Protein AF-A0A699UNW9-F1 (afdb_monomer_lite)

InterPro domains:
  IPR021109 Aspartic peptidase domain superfamily [G3DSA:2.40.70.10] (5-86)

Foldseek 3Di:
DDDDDDDPVRVCVVVVHDPPDDPDPPFDWDWDDAPPDDTDTATDDPPDPDGDDPVVVCVSSVHDDFAWDPDWDQDPVRDIDTDTHD

Structure (mmCIF, N/CA/C/O backbone):
data_AF-A0A699UNW9-F1
#
_entry.id   AF-A0A699UNW9-F1
#
loop_
_atom_site.group_PDB
_atom_site.id
_atom_site.type_symbol
_atom_site.label_atom_id
_atom_site.label_alt_id
_atom_site.label_comp_id
_atom_site.label_asym_id
_atom_site.label_entity_id
_atom_site.label_seq_id
_atom_site.pdbx_PDB_ins_code
_atom_site.Cartn_x
_atom_site.Cartn_y
_atom_site.Cartn_z
_atom_site.occupancy
_atom_site.B_iso_or_equiv
_atom_site.auth_seq_id
_atom_site.auth_comp_id
_atom_site.auth_asym_id
_atom_site.auth_atom_id
_atom_site.pdbx_PDB_model_num
ATOM 1 N N . MET A 1 1 ? -45.970 20.499 -25.030 1.00 47.19 1 MET A N 1
ATOM 2 C CA . MET A 1 1 ? -45.647 20.093 -23.644 1.00 47.19 1 MET A CA 1
ATOM 3 C C . MET A 1 1 ? -44.662 18.942 -23.707 1.00 47.19 1 MET A C 1
ATOM 5 O O . MET A 1 1 ? -45.028 17.858 -24.142 1.00 47.19 1 MET A O 1
ATOM 9 N N . THR A 1 2 ? -43.405 19.199 -23.371 1.00 49.72 2 THR A N 1
ATOM 10 C CA . THR A 1 2 ? -42.308 18.230 -23.459 1.00 49.72 2 THR A CA 1
ATOM 11 C C . THR A 1 2 ? -42.346 17.340 -22.217 1.00 49.72 2 THR A C 1
ATOM 13 O O . THR A 1 2 ? -42.142 17.820 -21.106 1.00 49.72 2 THR A O 1
ATOM 16 N N . ARG A 1 3 ? -42.681 16.055 -22.380 1.00 61.19 3 ARG A N 1
ATOM 17 C CA . ARG A 1 3 ? -42.602 15.061 -21.301 1.00 61.19 3 ARG A CA 1
ATOM 18 C C . ARG A 1 3 ? -41.156 14.599 -21.189 1.00 61.19 3 ARG A C 1
ATOM 20 O O . ARG A 1 3 ? -40.750 13.689 -21.902 1.00 61.19 3 ARG A O 1
ATOM 27 N N . THR A 1 4 ? -40.379 15.250 -20.333 1.00 67.62 4 THR A N 1
ATOM 28 C CA . THR A 1 4 ? -39.031 14.781 -20.008 1.00 67.62 4 THR A CA 1
ATOM 29 C C . THR A 1 4 ? -39.161 13.508 -19.166 1.00 67.62 4 THR A C 1
ATOM 31 O O . THR A 1 4 ? -39.782 13.564 -18.102 1.00 67.62 4 THR A O 1
ATOM 34 N N . PRO A 1 5 ? -38.645 12.352 -19.614 1.00 66.62 5 PRO A N 1
ATOM 35 C CA . PRO A 1 5 ? -38.666 11.141 -18.807 1.00 66.62 5 PRO A CA 1
ATOM 36 C C . PRO A 1 5 ? -37.751 11.345 -17.593 1.00 66.62 5 PRO A C 1
ATOM 38 O O . PRO A 1 5 ? -36.565 11.637 -17.733 1.00 66.62 5 PRO A O 1
ATOM 41 N N . MET A 1 6 ? -38.322 11.256 -16.393 1.00 66.06 6 MET A N 1
ATOM 42 C CA . MET A 1 6 ? -37.578 11.370 -15.139 1.00 66.06 6 MET A CA 1
ATOM 43 C C . MET A 1 6 ? -36.834 10.064 -14.864 1.00 66.06 6 MET A C 1
ATOM 45 O O . MET A 1 6 ? -37.429 8.991 -14.950 1.00 66.06 6 MET A O 1
ATOM 49 N N . ASN A 1 7 ? -35.552 10.151 -14.497 1.00 73.62 7 ASN A N 1
ATOM 50 C CA . ASN A 1 7 ? -34.823 8.974 -14.030 1.00 73.62 7 ASN A CA 1
ATOM 51 C C . ASN A 1 7 ? -35.339 8.534 -12.639 1.00 73.62 7 ASN A C 1
ATOM 53 O O . ASN A 1 7 ? -36.006 9.294 -11.921 1.00 73.62 7 ASN A O 1
ATOM 57 N N . GLU A 1 8 ? -35.041 7.295 -12.251 1.00 66.06 8 GLU A N 1
ATOM 58 C CA . GLU A 1 8 ? -35.515 6.712 -10.988 1.00 66.06 8 GLU A CA 1
ATOM 59 C C . GLU A 1 8 ? -35.018 7.478 -9.747 1.00 66.06 8 GLU A C 1
ATOM 61 O O . GLU A 1 8 ? -35.764 7.625 -8.777 1.00 66.06 8 GLU A O 1
ATOM 66 N N . HIS A 1 9 ? -33.812 8.057 -9.801 1.00 67.00 9 HIS A N 1
ATOM 67 C CA . HIS A 1 9 ? -33.258 8.897 -8.735 1.00 67.00 9 HIS A CA 1
ATOM 68 C C . HIS A 1 9 ? -34.052 10.197 -8.534 1.00 67.00 9 HIS A C 1
ATOM 70 O O . HIS A 1 9 ? -34.389 10.538 -7.401 1.00 67.00 9 HIS A O 1
ATOM 76 N N . CYS A 1 10 ? -34.408 10.900 -9.613 1.00 65.81 10 CYS A N 1
ATOM 77 C CA . CYS A 1 10 ? -35.234 12.110 -9.553 1.00 65.81 10 CYS A CA 1
ATOM 78 C C . CYS A 1 10 ? -36.642 11.802 -9.025 1.00 65.81 10 CYS A C 1
ATOM 80 O O . CYS A 1 10 ? -37.223 12.595 -8.285 1.00 65.81 10 CYS A O 1
ATOM 82 N N . SER A 1 11 ? -37.181 10.631 -9.371 1.00 66.19 11 SER A N 1
ATOM 83 C CA . SER A 1 11 ? -38.500 10.186 -8.911 1.00 66.19 11 SER A CA 1
ATOM 84 C C . SER A 1 11 ? -38.524 9.873 -7.416 1.00 66.19 11 SER A C 1
ATOM 86 O O . SER A 1 11 ? -39.498 10.210 -6.748 1.00 66.19 11 SER A O 1
ATOM 88 N N . ALA A 1 12 ? -37.459 9.283 -6.866 1.00 64.31 12 ALA A N 1
ATOM 89 C CA . ALA A 1 12 ? -37.367 8.961 -5.440 1.00 64.31 12 ALA A CA 1
ATOM 90 C C . ALA A 1 12 ? -37.399 10.214 -4.544 1.00 64.31 12 ALA A C 1
ATOM 92 O O . ALA A 1 12 ? -38.121 10.231 -3.546 1.00 64.31 12 ALA A O 1
ATOM 93 N N . VAL A 1 13 ? -36.685 11.275 -4.946 1.00 67.12 13 VAL A N 1
ATOM 94 C CA . VAL A 1 13 ? -36.655 12.571 -4.240 1.00 67.12 13 VAL A CA 1
ATOM 95 C C . VAL A 1 13 ? -38.039 13.224 -4.219 1.00 67.12 13 VAL A C 1
ATOM 97 O O . VAL A 1 13 ? -38.482 13.703 -3.181 1.00 67.12 13 VAL A O 1
ATOM 100 N N . ILE A 1 14 ? -38.751 13.203 -5.349 1.00 70.75 14 ILE A N 1
ATOM 101 C CA . ILE A 1 14 ? -40.081 13.819 -5.473 1.00 70.75 14 ILE A CA 1
ATOM 102 C C . ILE A 1 14 ? -41.158 12.993 -4.757 1.00 70.75 14 ILE A C 1
ATOM 104 O O . ILE A 1 14 ? -42.089 13.550 -4.179 1.00 70.75 14 ILE A O 1
ATOM 108 N N . LEU A 1 15 ? -41.042 11.664 -4.772 1.00 74.44 15 LEU A N 1
ATOM 109 C CA . LEU A 1 15 ? -42.033 10.760 -4.185 1.00 74.44 15 LEU A CA 1
ATOM 110 C C . LEU A 1 15 ? -41.800 10.478 -2.691 1.00 74.44 15 LEU A C 1
ATOM 112 O O . LEU A 1 15 ? -42.559 9.691 -2.127 1.00 74.44 15 LEU A O 1
ATOM 116 N N . ASN A 1 16 ? -40.780 11.078 -2.054 1.00 67.19 16 ASN A N 1
ATOM 117 C CA . ASN A 1 16 ? -40.380 10.804 -0.661 1.00 67.19 16 ASN A CA 1
ATOM 118 C C . ASN A 1 16 ? -40.256 9.298 -0.355 1.00 67.19 16 ASN A C 1
ATOM 120 O O . ASN A 1 16 ? -40.521 8.832 0.754 1.00 67.19 16 ASN A O 1
ATOM 124 N N . LYS A 1 17 ? -39.873 8.510 -1.363 1.00 75.88 17 LYS A N 1
ATOM 125 C CA . LYS A 1 17 ? -39.643 7.074 -1.210 1.00 75.88 17 LYS A CA 1
ATOM 126 C C . LYS A 1 17 ? -38.159 6.861 -1.013 1.00 75.88 17 LYS A C 1
ATOM 128 O O . LYS A 1 17 ? -37.352 7.396 -1.769 1.00 75.88 17 LYS A O 1
ATOM 133 N N . LEU A 1 18 ? -37.807 6.049 -0.021 1.00 74.25 18 LEU A N 1
ATOM 134 C CA . LEU A 1 18 ? -36.423 5.641 0.164 1.00 74.25 18 LEU A CA 1
ATOM 135 C C . LEU A 1 18 ? -35.970 4.910 -1.115 1.00 74.25 18 LEU A C 1
ATOM 137 O O . LEU A 1 18 ? -36.607 3.913 -1.481 1.00 74.25 18 LEU A O 1
ATOM 141 N N . PRO A 1 19 ? -34.928 5.379 -1.824 1.00 71.75 19 PRO A N 1
ATOM 142 C CA . PRO A 1 19 ? -34.402 4.636 -2.958 1.00 71.75 19 PRO A CA 1
ATOM 143 C C . PRO A 1 19 ? -33.923 3.267 -2.465 1.00 71.75 19 PRO A C 1
ATOM 145 O O . PRO A 1 19 ? -33.343 3.153 -1.381 1.00 71.75 19 PRO A O 1
ATOM 148 N N . ARG A 1 20 ? -34.187 2.207 -3.241 1.00 73.31 20 ARG A N 1
ATOM 149 C CA . ARG A 1 20 ? -33.621 0.885 -2.946 1.00 73.31 20 ARG A CA 1
ATOM 150 C C . ARG A 1 20 ? -32.102 1.033 -2.921 1.00 73.31 20 ARG A C 1
ATOM 152 O O . ARG A 1 20 ? -31.522 1.494 -3.900 1.00 73.31 20 ARG A O 1
ATOM 159 N N . LYS A 1 21 ? -31.466 0.651 -1.810 1.00 73.38 21 LYS A N 1
ATOM 160 C CA . LYS A 1 21 ? -30.007 0.527 -1.777 1.00 73.38 21 LYS A CA 1
ATOM 161 C C . LYS A 1 21 ? -29.615 -0.482 -2.854 1.00 73.38 21 LYS A C 1
ATOM 163 O O . LYS A 1 21 ? -30.153 -1.591 -2.863 1.00 73.38 21 LYS A O 1
ATOM 168 N N . LEU A 1 22 ? -28.712 -0.095 -3.753 1.00 71.94 22 LEU A N 1
ATOM 169 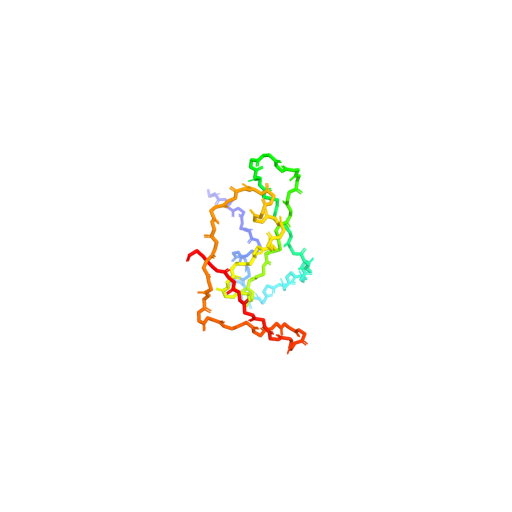C CA . LEU A 1 22 ? -28.005 -1.091 -4.546 1.00 71.94 22 LEU A CA 1
ATOM 170 C C . LEU A 1 22 ? -27.239 -1.998 -3.579 1.00 71.94 22 LEU A C 1
ATOM 172 O O . LEU A 1 22 ? -26.725 -1.530 -2.560 1.00 71.94 22 LEU A O 1
ATOM 176 N N . GLY A 1 23 ? -27.223 -3.297 -3.880 1.00 71.12 23 GLY A N 1
ATOM 177 C CA . GLY A 1 23 ? -26.370 -4.235 -3.162 1.00 71.12 23 GLY A CA 1
ATOM 178 C C . GLY A 1 23 ? -24.914 -3.794 -3.269 1.00 71.12 23 GLY A C 1
ATOM 179 O O . GLY A 1 23 ? -24.528 -3.177 -4.262 1.00 71.12 23 GLY A O 1
ATOM 180 N N . ASP A 1 24 ? -24.128 -4.088 -2.239 1.00 71.94 24 ASP A N 1
ATOM 181 C CA . ASP A 1 24 ? -22.691 -3.853 -2.283 1.00 71.94 24 ASP A CA 1
ATOM 182 C C . ASP A 1 24 ? -22.096 -4.681 -3.439 1.00 71.94 24 ASP A C 1
ATOM 184 O O . ASP A 1 24 ? -22.281 -5.904 -3.450 1.00 71.94 24 ASP A O 1
ATOM 188 N N . PRO A 1 25 ? -21.430 -4.059 -4.431 1.00 70.75 25 PRO A N 1
ATOM 189 C CA . PRO A 1 25 ? -20.754 -4.799 -5.493 1.00 70.75 25 PRO A CA 1
ATOM 190 C C . PRO A 1 25 ? -19.610 -5.682 -4.962 1.00 70.75 25 PRO A C 1
ATOM 192 O O . PRO A 1 25 ? -19.087 -6.510 -5.706 1.00 70.75 25 PRO A O 1
ATOM 195 N N . GLY A 1 26 ? -19.219 -5.534 -3.692 1.00 79.19 26 GLY A N 1
ATOM 196 C CA . GLY A 1 26 ? -18.086 -6.222 -3.096 1.00 79.19 26 GLY A CA 1
ATOM 197 C 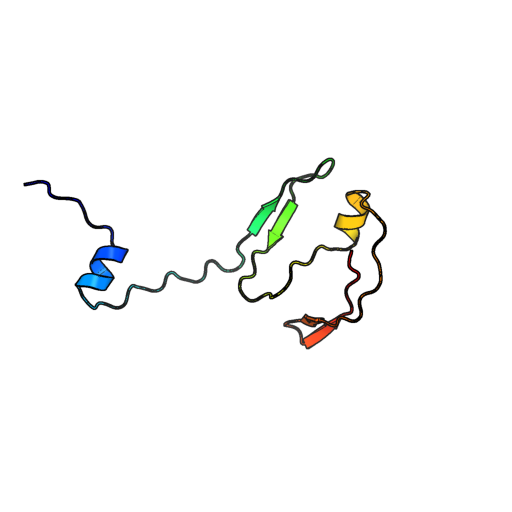C . GLY A 1 26 ? -16.793 -5.482 -3.425 1.00 79.19 26 GLY A C 1
ATOM 198 O O . GLY A 1 26 ? -16.689 -4.271 -3.251 1.00 79.19 26 GLY A O 1
ATOM 199 N N . LYS A 1 27 ? -15.772 -6.199 -3.906 1.00 83.69 27 LYS A N 1
ATOM 200 C CA . LYS A 1 27 ? -14.508 -5.571 -4.317 1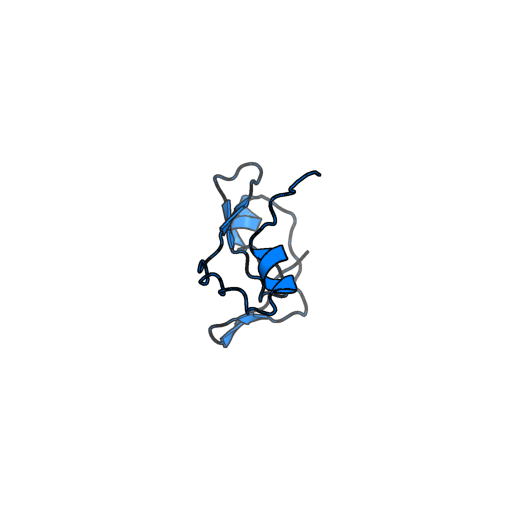.00 83.69 27 LYS A CA 1
ATOM 201 C C . LYS A 1 27 ? -14.693 -4.879 -5.666 1.00 83.69 27 LYS A C 1
ATOM 203 O O . LYS A 1 27 ? -14.848 -5.551 -6.682 1.00 83.69 27 LYS A O 1
ATOM 208 N N . PHE A 1 28 ? -14.633 -3.551 -5.680 1.00 89.00 28 PHE A N 1
ATOM 209 C CA . PHE A 1 28 ? -14.585 -2.781 -6.919 1.00 89.00 28 PHE A CA 1
ATOM 210 C C . PHE A 1 28 ? -13.129 -2.615 -7.359 1.00 89.00 28 PHE A C 1
ATOM 212 O O . PHE A 1 28 ? -12.326 -2.022 -6.637 1.00 89.00 28 PHE A O 1
ATOM 219 N N . LEU A 1 29 ? -12.784 -3.177 -8.516 1.00 92.81 29 LEU A N 1
ATOM 220 C CA . LEU A 1 29 ? -11.447 -3.083 -9.094 1.00 92.81 29 LEU A CA 1
ATOM 221 C C . LEU A 1 29 ? -11.451 -2.077 -10.245 1.00 92.81 29 LEU A C 1
ATOM 223 O O . LEU A 1 29 ? -12.356 -2.088 -11.078 1.00 92.81 29 LEU A O 1
ATOM 227 N N . ILE A 1 30 ? -10.437 -1.218 -10.281 1.00 91.94 30 ILE A N 1
ATOM 228 C CA . ILE A 1 30 ? -10.218 -0.222 -11.328 1.00 91.94 30 ILE A CA 1
ATOM 229 C C . ILE A 1 30 ? -8.968 -0.637 -12.112 1.00 91.94 30 ILE A C 1
ATOM 231 O O . ILE A 1 30 ? -7.895 -0.723 -11.506 1.00 91.94 30 ILE A O 1
ATOM 235 N N . PRO A 1 31 ? -9.072 -0.885 -13.432 1.00 92.81 31 PRO A N 1
ATOM 236 C CA . PRO A 1 31 ? -7.903 -1.079 -14.279 1.00 92.81 31 PRO A CA 1
ATOM 237 C C . PRO A 1 31 ? -6.991 0.146 -14.230 1.00 92.81 31 PRO A C 1
ATOM 239 O O . PRO A 1 31 ? -7.451 1.282 -14.351 1.00 92.81 31 PRO A O 1
ATOM 242 N N . CYS A 1 32 ? -5.705 -0.096 -14.028 1.00 91.69 32 CYS A N 1
ATOM 243 C CA . CYS A 1 32 ? -4.657 0.907 -13.986 1.00 91.69 32 CYS A CA 1
ATOM 244 C C . CYS A 1 32 ? -3.581 0.516 -14.997 1.00 91.69 32 CYS A C 1
ATOM 246 O O . CYS A 1 32 ? -3.137 -0.630 -15.033 1.00 91.69 32 CYS A O 1
ATOM 248 N N . GLU A 1 33 ? -3.162 1.472 -15.815 1.00 91.94 33 GLU A N 1
ATOM 249 C CA . GLU A 1 33 ? -2.11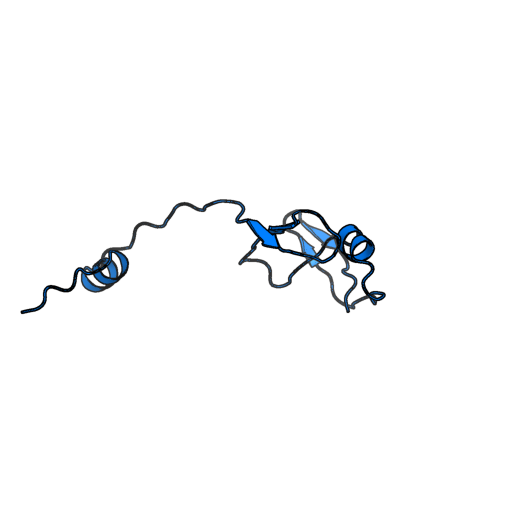2 1.261 -16.805 1.00 91.94 33 GLU A CA 1
ATOM 250 C C . GLU A 1 33 ? -0.811 1.867 -16.293 1.00 91.94 33 GLU A C 1
ATOM 252 O O . GLU A 1 33 ? -0.767 3.042 -15.917 1.00 91.94 33 GLU A O 1
ATOM 257 N N . PHE A 1 34 ? 0.252 1.067 -16.303 1.00 89.50 34 PHE A N 1
ATOM 258 C CA . PHE A 1 34 ? 1.592 1.519 -15.966 1.00 89.50 34 PHE A CA 1
ATOM 259 C C . PHE A 1 34 ? 2.575 1.151 -17.084 1.00 89.50 34 PHE A C 1
ATOM 261 O O . PHE A 1 34 ? 2.446 0.082 -17.684 1.00 89.50 34 PHE A O 1
ATOM 268 N N . PRO A 1 35 ? 3.567 2.008 -17.393 1.00 87.12 35 PRO A N 1
ATOM 269 C CA . PRO A 1 35 ? 4.552 1.696 -18.420 1.00 87.12 35 PRO A CA 1
ATOM 270 C C . PRO A 1 35 ? 5.348 0.435 -18.070 1.00 87.12 35 PRO A C 1
ATOM 272 O O . PRO A 1 35 ? 5.943 0.360 -17.001 1.00 87.12 35 PRO A O 1
ATOM 275 N N . GLY A 1 36 ? 5.401 -0.523 -18.996 1.00 84.62 36 GLY A N 1
ATOM 276 C CA . GLY A 1 36 ? 6.234 -1.720 -18.851 1.00 84.62 36 GLY A CA 1
ATOM 277 C C . GLY A 1 36 ? 5.673 -2.804 -17.929 1.00 84.62 36 GLY A C 1
ATOM 278 O O . GLY A 1 36 ? 6.384 -3.770 -17.677 1.00 84.62 36 GLY A O 1
ATOM 279 N N . MET A 1 37 ? 4.426 -2.672 -17.474 1.00 86.56 37 MET A N 1
ATOM 280 C CA . MET A 1 37 ? 3.741 -3.673 -16.658 1.00 86.56 37 MET A CA 1
ATOM 281 C C . MET A 1 37 ? 2.476 -4.154 -17.375 1.00 86.56 37 MET A C 1
ATOM 283 O O . MET A 1 37 ? 1.814 -3.371 -18.063 1.00 86.56 37 MET A O 1
ATOM 287 N N . ASP A 1 38 ? 2.148 -5.437 -17.214 1.00 86.19 38 ASP A N 1
ATOM 288 C CA . ASP A 1 38 ? 0.874 -5.997 -17.673 1.00 86.19 38 ASP A CA 1
ATOM 289 C C . ASP A 1 38 ? -0.310 -5.391 -16.885 1.00 86.19 38 ASP A C 1
ATOM 291 O O . ASP A 1 38 ? -0.145 -4.521 -16.026 1.00 86.19 38 ASP A O 1
ATOM 295 N N . GLU A 1 39 ? -1.532 -5.838 -17.188 1.00 86.19 39 GLU A N 1
ATOM 296 C CA . GLU A 1 39 ? -2.768 -5.350 -16.569 1.00 86.19 39 GLU A CA 1
ATOM 297 C C . GLU A 1 39 ? -2.664 -5.253 -15.033 1.00 86.19 39 GLU A C 1
ATOM 299 O O . GLU A 1 39 ? -2.526 -6.255 -14.328 1.00 86.19 39 GLU A O 1
ATOM 304 N N . CYS A 1 40 ? -2.780 -4.030 -14.502 1.00 91.06 40 CYS A N 1
ATOM 305 C CA . CYS A 1 40 ? -2.845 -3.780 -13.069 1.00 91.06 40 CYS A CA 1
ATOM 306 C C . CYS A 1 40 ? -4.286 -3.503 -12.651 1.00 91.06 40 CYS A C 1
ATOM 308 O O . CYS A 1 40 ? -4.969 -2.670 -13.244 1.00 91.06 40 CYS A O 1
ATOM 310 N N . LEU A 1 41 ? -4.745 -4.155 -11.584 1.00 92.62 41 LEU A N 1
ATOM 311 C CA . LEU A 1 41 ? -6.066 -3.917 -11.010 1.00 92.62 41 LEU A CA 1
ATOM 312 C C . LEU A 1 41 ? -5.919 -3.304 -9.618 1.00 92.62 41 LEU A C 1
ATOM 314 O O . LEU A 1 41 ? -5.416 -3.945 -8.694 1.00 92.62 41 LEU A O 1
ATOM 318 N N . ALA A 1 42 ? -6.396 -2.073 -9.452 1.00 93.25 42 ALA A N 1
ATOM 319 C CA . ALA A 1 42 ? -6.395 -1.378 -8.173 1.00 93.25 42 ALA A CA 1
ATOM 320 C C . ALA A 1 42 ? -7.722 -1.577 -7.436 1.00 93.25 42 ALA A C 1
ATOM 322 O O . ALA A 1 42 ? -8.798 -1.431 -8.014 1.00 93.25 42 ALA A O 1
ATOM 323 N N . LEU A 1 43 ? -7.665 -1.868 -6.136 1.00 92.81 43 LEU A N 1
ATOM 324 C CA . LEU A 1 43 ? -8.859 -1.933 -5.295 1.00 92.81 43 LEU A CA 1
ATOM 325 C C . LEU A 1 43 ? -9.339 -0.521 -4.939 1.00 92.81 43 LEU A C 1
ATOM 327 O O . LEU A 1 43 ? -8.634 0.224 -4.260 1.00 92.81 43 LEU A O 1
ATOM 331 N N . ALA A 1 44 ? -10.566 -0.177 -5.324 1.00 91.94 44 ALA A N 1
ATOM 332 C CA . ALA A 1 44 ? -11.197 1.076 -4.932 1.00 91.94 44 ALA A CA 1
ATOM 333 C C . ALA A 1 44 ? -11.844 0.937 -3.550 1.00 91.94 44 ALA A C 1
ATOM 335 O O . ALA A 1 44 ? -12.963 0.440 -3.410 1.00 91.94 44 ALA A O 1
ATOM 336 N N . ASN A 1 45 ? -11.133 1.382 -2.516 1.00 90.25 45 ASN A N 1
ATOM 337 C CA . ASN A 1 45 ? -11.641 1.376 -1.150 1.00 90.25 45 ASN A CA 1
ATOM 338 C C . ASN A 1 45 ? -12.057 2.786 -0.712 1.00 90.25 45 ASN A C 1
ATOM 340 O O . ASN A 1 45 ? -11.220 3.574 -0.285 1.00 90.25 45 ASN A O 1
ATOM 344 N N . LEU A 1 46 ? -13.361 3.083 -0.749 1.00 88.38 46 LEU A N 1
ATOM 345 C CA . LEU A 1 46 ? -13.902 4.367 -0.272 1.00 88.38 46 LEU A CA 1
ATOM 346 C C . LEU A 1 46 ? -13.718 4.587 1.240 1.00 88.38 46 LEU A C 1
ATOM 348 O O . LEU A 1 46 ? -13.825 5.717 1.707 1.00 88.38 46 LEU A O 1
ATOM 352 N N . GLY A 1 47 ? -13.472 3.519 2.004 1.00 88.38 47 GLY A N 1
ATOM 353 C CA . GLY A 1 47 ? -13.158 3.596 3.429 1.00 88.38 47 GLY A CA 1
ATOM 354 C C . GLY A 1 47 ? -11.674 3.818 3.725 1.00 88.38 47 GLY A C 1
ATOM 355 O O . GLY A 1 47 ? -11.331 4.079 4.876 1.00 88.38 47 GLY A O 1
ATOM 356 N N . ALA A 1 48 ? -10.788 3.712 2.728 1.00 89.19 48 ALA A N 1
ATOM 357 C CA . ALA A 1 48 ? -9.373 4.010 2.912 1.00 89.19 48 ALA A CA 1
ATOM 358 C C . ALA A 1 48 ? -9.136 5.520 2.825 1.00 89.19 48 ALA A C 1
ATOM 360 O O . ALA A 1 48 ? -9.584 6.187 1.897 1.00 89.19 48 ALA A O 1
ATOM 361 N N . SER A 1 49 ? -8.380 6.056 3.779 1.00 89.94 49 SER A N 1
ATOM 362 C CA . SER A 1 49 ? -7.933 7.452 3.765 1.00 89.94 49 SER A CA 1
ATOM 363 C C . SER A 1 49 ? -6.673 7.679 2.920 1.00 89.94 49 SER A C 1
ATOM 365 O O . SER A 1 49 ? -6.283 8.824 2.704 1.00 89.94 49 SER A O 1
ATOM 367 N N . ILE A 1 50 ? -6.026 6.605 2.459 1.00 90.69 50 ILE A N 1
ATOM 368 C CA . ILE A 1 50 ? -4.753 6.623 1.734 1.00 90.69 50 ILE A CA 1
ATOM 369 C C . ILE A 1 50 ? -4.748 5.568 0.622 1.00 90.69 50 ILE A C 1
ATOM 371 O O . ILE A 1 50 ? -5.312 4.484 0.779 1.00 90.69 50 ILE A O 1
ATOM 375 N N . ASN A 1 51 ? -4.071 5.878 -0.485 1.00 91.12 51 ASN A N 1
ATOM 376 C CA . ASN A 1 51 ? -3.792 4.923 -1.554 1.00 91.12 51 ASN A CA 1
ATOM 377 C C . ASN A 1 51 ? -2.513 4.150 -1.229 1.00 91.12 51 ASN A C 1
ATOM 379 O O . ASN A 1 51 ? -1.481 4.754 -0.942 1.00 91.12 51 ASN A O 1
ATOM 383 N N . LEU A 1 52 ? -2.577 2.823 -1.296 1.00 92.06 52 LEU A N 1
ATOM 384 C CA . LEU A 1 52 ? -1.429 1.949 -1.074 1.00 92.06 52 LEU A CA 1
ATOM 385 C C . LEU A 1 52 ? -1.058 1.250 -2.378 1.00 92.06 52 LEU A C 1
ATOM 387 O O . LEU A 1 52 ? -1.933 0.797 -3.114 1.00 92.06 52 LEU A O 1
ATOM 391 N N . MET A 1 53 ? 0.242 1.131 -2.624 1.00 93.00 53 MET A N 1
ATOM 392 C CA . MET A 1 53 ? 0.809 0.321 -3.696 1.00 93.00 53 MET A CA 1
ATOM 393 C C . MET A 1 53 ? 1.727 -0.730 -3.061 1.00 93.00 53 MET A C 1
ATOM 395 O O . MET A 1 53 ? 2.499 -0.382 -2.164 1.00 93.00 53 MET A O 1
ATOM 399 N N . PRO A 1 54 ? 1.657 -2.007 -3.472 1.00 92.75 54 PRO A N 1
ATOM 400 C CA . PRO A 1 54 ? 2.629 -3.000 -3.035 1.00 92.75 54 PRO A CA 1
ATOM 401 C C . PRO A 1 54 ? 4.046 -2.576 -3.426 1.00 92.75 54 PRO A C 1
ATOM 403 O O . PRO A 1 54 ? 4.266 -2.127 -4.549 1.00 92.75 54 PRO A O 1
ATOM 406 N N . LEU A 1 55 ? 5.013 -2.767 -2.527 1.00 92.44 55 LEU A N 1
ATOM 407 C CA . LEU A 1 55 ? 6.408 -2.401 -2.790 1.00 92.44 55 LEU A CA 1
ATOM 408 C C . LEU A 1 55 ? 6.966 -3.100 -4.038 1.00 92.44 55 LEU A C 1
ATOM 410 O O . LEU A 1 55 ? 7.647 -2.466 -4.831 1.00 92.44 55 LEU A O 1
ATOM 414 N N . SER A 1 56 ? 6.591 -4.360 -4.270 1.00 91.06 56 SER A N 1
ATOM 415 C CA . SER A 1 56 ? 7.008 -5.107 -5.461 1.00 91.06 56 SER A CA 1
ATOM 416 C C . SER A 1 56 ? 6.578 -4.434 -6.768 1.00 91.06 56 SER A C 1
ATOM 418 O O . SER A 1 56 ? 7.335 -4.434 -7.727 1.00 91.06 56 SER A O 1
ATOM 420 N N . VAL A 1 57 ? 5.381 -3.834 -6.799 1.00 91.06 57 VAL A N 1
ATOM 421 C CA . VAL A 1 57 ? 4.889 -3.095 -7.973 1.00 91.06 57 VAL A CA 1
ATOM 422 C C . VAL A 1 57 ? 5.695 -1.811 -8.150 1.00 91.06 57 VAL A C 1
ATOM 424 O O . VAL A 1 57 ? 6.092 -1.479 -9.258 1.00 91.06 57 VAL A O 1
ATOM 427 N N . TRP A 1 58 ? 5.991 -1.100 -7.060 1.00 92.31 58 TRP A N 1
ATOM 428 C CA . TRP A 1 58 ? 6.829 0.101 -7.114 1.00 92.31 58 TRP A CA 1
ATOM 429 C C . TRP A 1 58 ? 8.237 -0.194 -7.661 1.00 92.31 58 TRP A C 1
ATOM 431 O O . TRP A 1 58 ? 8.755 0.559 -8.489 1.00 92.31 58 TRP A O 1
ATOM 441 N N . GLU A 1 59 ? 8.835 -1.304 -7.221 1.00 90.62 59 GLU A N 1
ATOM 442 C CA . GLU A 1 59 ? 10.138 -1.794 -7.683 1.00 90.62 59 GLU A CA 1
ATOM 443 C C . GLU A 1 59 ? 10.106 -2.220 -9.157 1.00 90.62 59 GLU A C 1
ATOM 445 O O . GLU A 1 59 ? 11.002 -1.853 -9.916 1.00 90.62 59 GLU A O 1
ATOM 450 N N . GLU A 1 60 ? 9.064 -2.939 -9.586 1.00 91.06 60 GLU A N 1
ATOM 451 C CA . GLU A 1 60 ? 8.875 -3.360 -10.981 1.00 91.06 60 GLU A CA 1
ATOM 452 C C . GLU A 1 60 ? 8.778 -2.158 -11.930 1.00 91.06 60 GLU A C 1
ATOM 454 O O . GLU A 1 60 ? 9.402 -2.141 -12.993 1.00 91.06 60 GLU A O 1
ATOM 459 N N . LEU A 1 61 ? 8.097 -1.095 -11.498 1.00 91.19 61 LEU A N 1
ATOM 460 C CA . LEU A 1 61 ? 7.998 0.164 -12.236 1.00 91.19 61 LEU A CA 1
ATOM 461 C C . LEU A 1 61 ? 9.300 0.980 -12.251 1.00 91.19 61 LEU A C 1
ATOM 463 O O . LEU A 1 61 ? 9.346 2.035 -12.888 1.00 91.19 61 LEU A O 1
ATOM 467 N N . SER A 1 62 ? 10.358 0.511 -11.577 1.00 91.75 62 SER A N 1
ATOM 468 C CA . SER A 1 62 ? 11.662 1.183 -11.494 1.00 91.75 62 SER A CA 1
ATOM 469 C C . SER A 1 62 ? 11.546 2.644 -11.037 1.00 91.75 62 SER A C 1
ATOM 471 O O . SER A 1 62 ? 12.231 3.535 -11.548 1.00 91.75 62 SER A O 1
ATOM 473 N N . LEU A 1 63 ? 10.631 2.901 -10.098 1.00 90.88 63 LEU A N 1
ATOM 474 C CA . LEU A 1 63 ? 10.354 4.238 -9.581 1.00 90.88 63 LEU A CA 1
ATOM 475 C C . LEU A 1 63 ? 11.444 4.708 -8.599 1.00 90.88 63 LEU A C 1
ATOM 477 O O . LEU A 1 63 ? 12.230 3.895 -8.107 1.00 90.88 63 LEU A O 1
ATOM 481 N N . PRO A 1 64 ? 11.517 6.024 -8.306 1.00 94.69 64 PRO A N 1
ATOM 482 C CA . PRO A 1 64 ? 12.505 6.568 -7.379 1.00 94.69 64 PRO A CA 1
ATOM 483 C C . PRO A 1 64 ? 12.469 5.917 -5.994 1.00 94.69 64 PRO A C 1
ATOM 485 O O . PRO A 1 64 ? 11.451 5.369 -5.566 1.00 94.69 64 PRO A O 1
ATOM 488 N N . GLU A 1 65 ? 13.587 6.026 -5.281 1.00 94.62 65 GLU A N 1
ATOM 489 C CA . GLU A 1 65 ? 13.715 5.514 -3.921 1.00 94.62 65 GLU A CA 1
ATOM 490 C C . GLU A 1 65 ? 12.698 6.173 -2.980 1.00 94.62 65 GLU A C 1
ATOM 492 O O . GLU A 1 65 ? 12.467 7.384 -3.023 1.00 94.62 65 GLU A O 1
ATOM 497 N N . LEU A 1 66 ? 12.083 5.347 -2.136 1.00 95.62 66 LEU A N 1
ATOM 498 C CA . LEU A 1 66 ? 11.103 5.768 -1.144 1.00 95.62 66 LEU A CA 1
ATOM 499 C C . LEU A 1 66 ? 11.789 6.064 0.188 1.00 95.62 66 LEU A C 1
ATOM 501 O O . LEU A 1 66 ? 12.738 5.389 0.586 1.00 95.62 66 LEU A O 1
ATOM 505 N N . ASN A 1 67 ? 11.245 7.022 0.928 1.00 95.56 67 ASN A N 1
ATOM 506 C CA . ASN A 1 67 ? 11.714 7.387 2.253 1.00 95.56 67 ASN A CA 1
ATOM 507 C C . ASN A 1 67 ? 10.809 6.802 3.350 1.00 95.56 67 ASN A C 1
ATOM 509 O O . ASN A 1 67 ? 9.586 6.707 3.191 1.00 95.56 67 ASN A O 1
ATOM 513 N N . PRO A 1 68 ? 11.374 6.434 4.513 1.00 95.00 68 PRO A N 1
ATOM 514 C CA . PRO A 1 68 ? 10.576 6.100 5.682 1.00 95.00 68 PRO A CA 1
ATOM 515 C C . PRO A 1 68 ? 9.655 7.253 6.074 1.00 95.00 68 PRO A C 1
ATOM 517 O O . PRO A 1 68 ? 10.080 8.404 6.167 1.00 95.00 68 PRO A O 1
ATOM 520 N N . THR A 1 69 ? 8.398 6.933 6.368 1.00 93.81 69 THR A N 1
ATOM 521 C CA . THR A 1 69 ? 7.443 7.914 6.890 1.00 93.81 69 THR A CA 1
ATOM 522 C C . THR A 1 69 ? 7.287 7.760 8.402 1.00 93.81 69 THR A C 1
ATOM 524 O O . THR A 1 69 ? 7.477 6.680 8.963 1.00 93.81 69 THR A O 1
ATOM 527 N N . CYS A 1 70 ? 6.883 8.835 9.082 1.00 94.75 70 CYS A N 1
ATOM 528 C CA . CYS A 1 70 ? 6.485 8.773 10.494 1.00 94.75 70 CYS A CA 1
ATOM 529 C C . CYS A 1 70 ? 5.064 8.205 10.690 1.00 94.75 70 CYS A C 1
ATOM 531 O O . CYS A 1 70 ? 4.560 8.199 11.812 1.00 94.75 70 CYS A O 1
ATOM 533 N N . MET A 1 71 ? 4.396 7.772 9.616 1.00 94.50 71 MET A N 1
ATOM 534 C CA . MET A 1 71 ? 3.031 7.256 9.662 1.00 94.50 71 MET A CA 1
ATOM 535 C C . MET A 1 71 ? 2.993 5.799 10.127 1.00 94.50 71 MET A C 1
ATOM 537 O O . MET A 1 71 ? 3.978 5.062 10.099 1.00 94.50 71 MET A O 1
ATOM 541 N N . THR A 1 72 ? 1.823 5.367 10.579 1.00 95.00 72 THR A N 1
ATOM 542 C CA . THR A 1 72 ? 1.534 3.980 10.938 1.00 95.00 72 THR A CA 1
ATOM 543 C C . THR A 1 72 ? 0.109 3.676 10.500 1.00 95.00 72 THR A C 1
ATOM 545 O O . THR A 1 72 ? -0.777 4.513 10.666 1.00 95.00 72 THR A O 1
ATOM 548 N N . LEU A 1 73 ? -0.092 2.510 9.894 1.00 93.62 73 LEU A N 1
ATOM 549 C CA . LEU A 1 73 ? -1.368 2.064 9.354 1.00 93.62 73 LEU A CA 1
ATOM 550 C C . LEU A 1 73 ? -1.873 0.890 10.180 1.00 93.62 73 LEU A C 1
ATOM 552 O O . LEU A 1 73 ? -1.169 -0.107 10.318 1.00 93.62 73 LEU A O 1
ATOM 556 N N . GLU A 1 74 ? -3.092 1.009 10.691 1.00 94.81 74 GLU A N 1
ATOM 557 C CA . GLU A 1 74 ? -3.844 -0.106 11.257 1.00 94.81 74 GLU A CA 1
ATOM 558 C C . GLU A 1 74 ? -4.775 -0.652 10.173 1.00 94.81 74 GLU A C 1
ATOM 560 O O . GLU A 1 74 ? -5.593 0.078 9.606 1.00 94.81 74 GLU A O 1
ATOM 565 N N . LEU A 1 75 ? -4.591 -1.920 9.822 1.00 91.38 75 LEU A N 1
ATOM 566 C CA . LEU A 1 75 ? -5.355 -2.593 8.781 1.00 91.38 75 LEU A CA 1
ATOM 567 C C . LEU A 1 75 ? -6.606 -3.258 9.372 1.00 91.38 75 LEU A C 1
ATOM 569 O O . LEU A 1 75 ? -6.751 -3.417 10.581 1.00 91.38 75 LEU A O 1
ATOM 573 N N . ALA A 1 76 ? -7.535 -3.665 8.504 1.00 88.56 76 ALA A N 1
ATOM 574 C CA . ALA A 1 76 ? -8.799 -4.275 8.928 1.00 88.56 76 ALA A CA 1
ATOM 575 C C . ALA A 1 76 ? -8.625 -5.620 9.663 1.00 88.56 76 ALA A C 1
ATOM 577 O O . ALA A 1 76 ? -9.531 -6.052 10.372 1.00 88.56 76 ALA A O 1
ATOM 578 N N . ASP A 1 77 ? -7.475 -6.276 9.501 1.00 92.94 77 ASP A N 1
ATOM 579 C CA . ASP A 1 77 ? -7.076 -7.474 10.246 1.00 92.94 77 ASP A CA 1
ATOM 580 C C . ASP A 1 77 ? -6.396 -7.148 11.591 1.00 92.94 77 ASP A C 1
ATOM 582 O O . ASP A 1 77 ? -5.849 -8.043 12.235 1.00 92.94 77 ASP A O 1
ATOM 586 N N . LEU A 1 78 ? -6.443 -5.879 12.017 1.00 94.25 78 LEU A N 1
ATOM 587 C CA . LEU A 1 78 ? -5.805 -5.331 13.218 1.00 94.25 78 LEU A CA 1
ATOM 588 C C . LEU A 1 78 ? -4.272 -5.385 13.184 1.00 94.25 78 LEU A C 1
ATOM 590 O O . LEU A 1 78 ? -3.615 -5.134 14.198 1.00 94.25 78 LEU A O 1
ATOM 594 N N . SER A 1 79 ? -3.680 -5.707 12.032 1.00 96.00 79 SER A N 1
ATOM 595 C CA . SER A 1 79 ? -2.238 -5.620 11.867 1.00 96.00 79 SER A CA 1
ATOM 596 C C . SER A 1 79 ? -1.803 -4.162 11.747 1.00 96.00 79 SER A C 1
ATOM 598 O O . SER A 1 79 ? -2.511 -3.307 11.210 1.00 96.00 79 SER A O 1
ATOM 600 N N . VAL A 1 80 ? -0.610 -3.877 12.265 1.00 95.62 80 VAL A N 1
ATOM 601 C CA . VAL A 1 80 ? -0.020 -2.542 12.247 1.00 95.62 80 VAL A CA 1
ATOM 602 C C . VAL A 1 80 ? 1.199 -2.555 11.336 1.00 95.62 80 VAL A C 1
ATOM 604 O O . VAL A 1 80 ? 2.123 -3.343 11.536 1.00 95.62 80 VAL A O 1
ATOM 607 N N . SER A 1 81 ? 1.218 -1.671 10.341 1.00 93.44 81 SER A N 1
ATOM 608 C CA . SER A 1 81 ? 2.292 -1.566 9.352 1.00 93.44 81 SER A CA 1
ATOM 609 C C . SER A 1 81 ? 2.831 -0.139 9.250 1.00 93.44 81 SER A C 1
ATOM 611 O O . SER A 1 81 ? 2.139 0.835 9.546 1.00 93.44 81 SER A O 1
ATOM 613 N N . LYS A 1 82 ? 4.099 -0.005 8.850 1.00 94.88 82 LYS A N 1
ATOM 614 C CA . LYS A 1 82 ? 4.732 1.291 8.582 1.00 94.88 82 LYS A CA 1
ATOM 615 C C . LYS A 1 82 ? 4.975 1.428 7.083 1.00 94.88 82 LYS A C 1
ATOM 617 O O . LYS A 1 82 ? 5.789 0.671 6.555 1.00 94.88 82 LYS A O 1
ATOM 622 N N . PRO A 1 83 ? 4.287 2.350 6.397 1.00 94.31 83 PRO A N 1
ATOM 623 C CA . PRO A 1 83 ? 4.515 2.564 4.983 1.00 94.31 83 PRO A CA 1
ATOM 624 C C . PRO A 1 83 ? 5.809 3.353 4.758 1.00 94.31 83 PRO A C 1
ATOM 626 O O . PRO A 1 83 ? 6.195 4.221 5.550 1.00 94.31 83 PRO A O 1
ATOM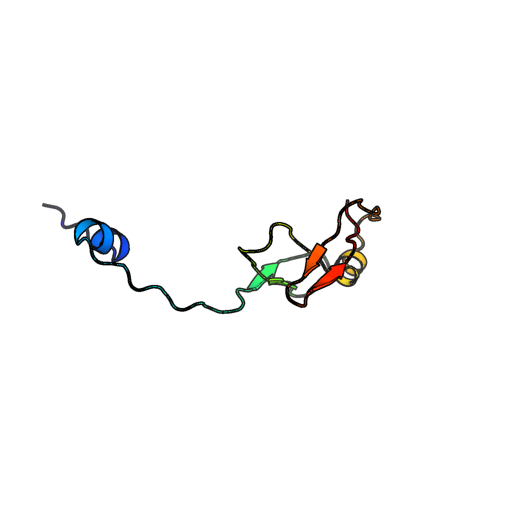 629 N N . ILE A 1 84 ? 6.441 3.070 3.627 1.00 95.69 84 ILE A N 1
ATOM 630 C CA . ILE A 1 84 ? 7.434 3.938 2.998 1.00 95.69 84 ILE A CA 1
ATOM 631 C C . ILE A 1 84 ? 6.716 4.791 1.953 1.00 95.69 84 ILE A C 1
ATOM 633 O O . ILE A 1 84 ? 5.758 4.339 1.326 1.00 95.69 84 ILE A O 1
ATOM 637 N N . GLY A 1 85 ? 7.116 6.049 1.843 1.00 92.00 85 GLY A N 1
ATOM 638 C CA . GLY A 1 85 ? 6.430 7.053 1.042 1.00 92.00 85 GLY A CA 1
ATOM 639 C C . GLY A 1 85 ? 7.411 7.870 0.219 1.00 92.00 85 GLY A C 1
ATOM 640 O O . GLY A 1 85 ? 8.622 7.716 0.351 1.00 92.00 85 GLY A O 1
ATOM 641 N N . ILE A 1 86 ? 6.863 8.714 -0.649 1.00 87.31 86 ILE A N 1
ATOM 642 C CA . ILE A 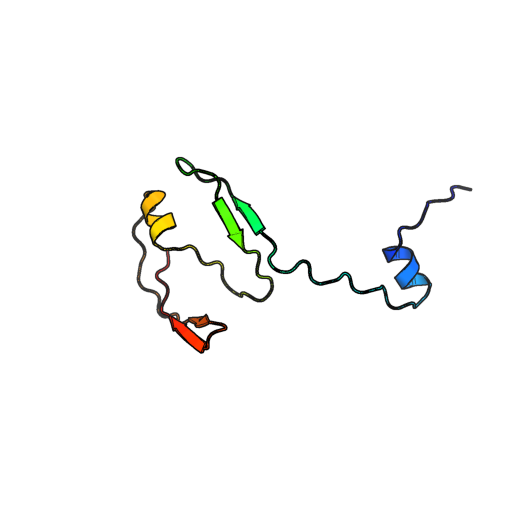1 86 ? 7.626 9.683 -1.443 1.00 87.31 86 ILE A CA 1
ATOM 643 C C . ILE A 1 86 ? 8.111 10.811 -0.530 1.00 87.31 86 ILE A C 1
ATOM 645 O O . ILE A 1 86 ? 7.283 11.290 0.281 1.00 87.31 86 ILE A O 1
#

Sequence (86 aa):
MTRTPMNEHCSAVILNKLPRKLGDPGKFLIPCEFPGMDECLALANLGASINLMPLSVWEELSLPELNPTCMTLELADLSVSKPIGI

Secondary structure (DSSP, 8-state):
---PPPPHHHHHHHTTPPPPPPPP-SS-EEEE--TT---EEEE--TT-SS----HHHHHHTTPPPPEEPS--EE-TTS-EE--EE-

pLDDT: mean 84.61, std 11.69, range [47.19, 96.0]

Radius of gyration: 20.93 Å; chains: 1; bounding box: 59×28×37 Å

Organism: Tanacetum cinerariifolium (NCBI:txid118510)